Protein AF-A0A0S6U5X0-F1 (afdb_monomer)

Nearest PDB structures (foldseek):
  2r2z-assembly1_A  TM=8.991E-01  e=1.186E-04  Enterococcus faecalis V583
  2p4p-assembly1_A  TM=7.904E-01  e=9.226E-04  [Haemophilus] ducreyi 35000HP
  4hg0-assembly1_A-2  TM=8.215E-01  e=1.202E-03  Escherichia coli K-12
  2p4p-assembly1_B  TM=7.554E-01  e=7.564E-04  [Haemophilus] ducreyi 35000HP
  2o3g-assembly1_A  TM=7.857E-01  e=1.566E-03  Neisseria meningitidis MC58

Foldseek 3Di:
DAFPVNVCVVVVHDDDDPPGGHPFVVQCVQVVHQDDDQPDDWRDDDQKTWRQDDDDPSTRPDIDIDGHDDD

InterPro domains:
  IPR005170 Transporter-associated domain [PF03471] (2-66)
  IPR005170 Transporter-associated domain [SM01091] (1-69)
  IPR016169 FAD-binding, type PCMH, subdomain 2 [G3DSA:3.30.465.10] (1-69)
  IPR036318 FAD-binding, type PCMH-like superfamily [SSF56176] (2-67)

Sequence (71 aa):
MVSLDEFNDYFNINIESQDCDTINGFLIDLLGSIPMSAEEKNIEYKNFIFKIKEIKEKRIEKIKFYVQKEV

Organism: NCBI:txid1407017

Radius of gyration: 11.82 Å; Cα contacts (8 Å, |Δi|>4): 94; chains: 1; bounding box: 27×21×32 Å

Structure (mmCIF, N/CA/C/O backbone):
data_AF-A0A0S6U5X0-F1
#
_entry.id   AF-A0A0S6U5X0-F1
#
loop_
_atom_site.group_PDB
_atom_site.id
_atom_site.type_symbol
_atom_site.label_atom_id
_atom_site.label_alt_id
_atom_site.label_comp_id
_atom_site.label_asym_id
_atom_site.label_entity_id
_atom_site.label_seq_id
_atom_site.pdbx_PDB_ins_code
_atom_site.Cartn_x
_atom_site.Cartn_y
_atom_site.Cartn_z
_atom_site.occupancy
_atom_site.B_iso_or_equiv
_atom_site.auth_seq_id
_atom_site.auth_comp_id
_atom_site.auth_asym_id
_atom_site.auth_atom_id
_atom_site.pdbx_PDB_model_num
ATOM 1 N N . MET A 1 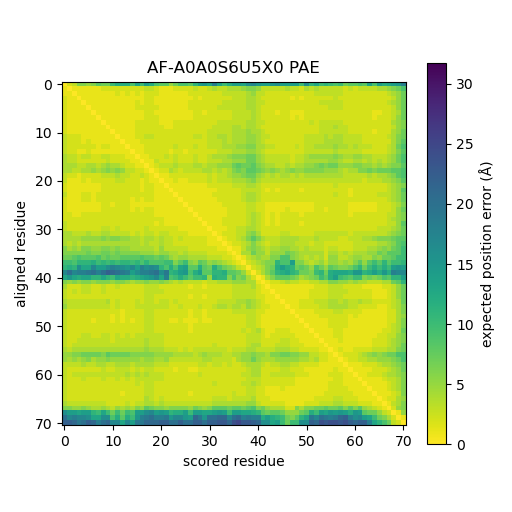1 ? 0.839 -8.304 -7.240 1.00 76.44 1 MET A N 1
ATOM 2 C CA . MET A 1 1 ? 0.314 -6.949 -6.961 1.00 76.44 1 MET A CA 1
ATOM 3 C C . MET A 1 1 ? -0.997 -7.159 -6.234 1.00 76.44 1 MET A C 1
ATOM 5 O O . MET A 1 1 ? -1.702 -8.068 -6.638 1.00 76.44 1 MET A O 1
ATOM 9 N N . VAL A 1 2 ? -1.254 -6.425 -5.152 1.00 94.00 2 VAL A N 1
ATOM 10 C CA . VAL A 1 2 ? -2.489 -6.553 -4.358 1.00 94.00 2 VAL A CA 1
ATOM 11 C C . VAL A 1 2 ? -3.371 -5.353 -4.680 1.00 94.00 2 VAL A C 1
ATOM 13 O O . VAL A 1 2 ? -2.887 -4.216 -4.604 1.00 94.00 2 VAL A O 1
ATOM 16 N N . SER A 1 3 ? -4.608 -5.605 -5.098 1.00 97.19 3 SER A N 1
ATOM 17 C CA . SER A 1 3 ? -5.595 -4.552 -5.355 1.00 97.19 3 SER A CA 1
ATOM 18 C C . SER A 1 3 ? -6.028 -3.864 -4.056 1.00 97.19 3 SER A C 1
ATOM 20 O O . SER A 1 3 ? -5.818 -4.393 -2.963 1.00 97.19 3 SER A O 1
ATOM 22 N N . LEU A 1 4 ? -6.596 -2.662 -4.155 1.00 97.25 4 LEU A N 1
ATOM 23 C CA . LEU A 1 4 ? -7.195 -2.004 -2.991 1.00 97.25 4 LEU A CA 1
ATOM 24 C C . LEU A 1 4 ? -8.378 -2.806 -2.449 1.00 97.25 4 LEU A C 1
ATOM 26 O O . LEU A 1 4 ? -8.469 -2.951 -1.236 1.00 97.25 4 LEU A O 1
ATOM 30 N N . ASP A 1 5 ? -9.197 -3.398 -3.321 1.00 97.12 5 ASP A N 1
ATOM 31 C CA . ASP A 1 5 ? -10.334 -4.234 -2.921 1.00 97.12 5 ASP A CA 1
ATOM 32 C C . ASP A 1 5 ? -9.879 -5.458 -2.114 1.00 97.12 5 ASP A C 1
ATOM 34 O O . ASP A 1 5 ? -10.325 -5.652 -0.987 1.00 97.12 5 ASP A O 1
ATOM 38 N N . GLU A 1 6 ? -8.896 -6.221 -2.609 1.00 97.88 6 GLU A N 1
ATOM 39 C CA . GLU A 1 6 ? -8.332 -7.361 -1.864 1.00 97.88 6 GLU A CA 1
ATOM 40 C C . GLU A 1 6 ? -7.727 -6.935 -0.518 1.00 97.88 6 GLU A C 1
ATOM 42 O O . GLU A 1 6 ? -7.809 -7.667 0.470 1.00 97.88 6 GLU A O 1
ATOM 47 N N . PHE A 1 7 ? -7.088 -5.761 -0.465 1.00 97.06 7 PHE A N 1
ATOM 48 C CA . PHE A 1 7 ? -6.508 -5.235 0.771 1.00 97.06 7 PHE A CA 1
ATOM 49 C C . PHE A 1 7 ? -7.597 -4.826 1.773 1.00 97.06 7 PHE A C 1
ATOM 51 O O . PHE A 1 7 ? -7.501 -5.152 2.958 1.00 97.06 7 PHE A O 1
ATOM 58 N N . ASN A 1 8 ? -8.631 -4.136 1.293 1.00 97.19 8 ASN A N 1
ATOM 59 C CA . ASN A 1 8 ? -9.791 -3.713 2.068 1.00 97.19 8 ASN A CA 1
ATOM 60 C C . ASN A 1 8 ? -10.535 -4.916 2.643 1.00 97.19 8 ASN A C 1
ATOM 62 O O . ASN A 1 8 ? -10.761 -4.955 3.853 1.00 97.19 8 ASN A O 1
ATOM 66 N N . ASP A 1 9 ? -10.816 -5.922 1.816 1.00 98.06 9 ASP A N 1
ATOM 67 C CA . ASP A 1 9 ? -11.484 -7.159 2.219 1.00 98.06 9 ASP A CA 1
ATOM 68 C C . ASP A 1 9 ? -10.671 -7.918 3.273 1.00 98.06 9 ASP A C 1
ATOM 70 O O . ASP A 1 9 ? -11.212 -8.363 4.287 1.00 98.06 9 ASP A O 1
ATOM 74 N N . TYR A 1 10 ? -9.353 -8.033 3.080 1.00 96.94 10 TYR A N 1
ATOM 75 C CA . TYR A 1 10 ? -8.488 -8.773 4.000 1.00 96.94 10 TYR A CA 1
ATOM 76 C C . TYR A 1 10 ? -8.396 -8.120 5.387 1.00 96.94 10 TYR A C 1
ATOM 78 O O . TYR A 1 10 ? -8.395 -8.816 6.405 1.00 96.94 10 TYR A O 1
ATOM 86 N N . PHE A 1 11 ? -8.296 -6.789 5.445 1.00 95.19 11 PHE A N 1
ATOM 87 C CA . PHE A 1 11 ? -8.172 -6.051 6.707 1.00 95.19 11 PHE A CA 1
ATOM 88 C C . PHE A 1 11 ? -9.509 -5.537 7.260 1.00 95.19 11 PHE A C 1
ATOM 90 O O . PHE A 1 11 ? -9.520 -4.985 8.362 1.00 95.19 11 PHE A O 1
ATOM 97 N N . ASN A 1 12 ? -10.616 -5.741 6.538 1.00 95.69 12 ASN A N 1
ATOM 98 C CA . ASN A 1 12 ? -11.942 -5.195 6.832 1.00 95.69 12 ASN A CA 1
ATOM 99 C C . ASN A 1 12 ? -11.903 -3.671 7.063 1.00 95.69 12 ASN A C 1
ATOM 101 O O . ASN A 1 12 ? -12.339 -3.156 8.097 1.00 95.69 12 ASN A O 1
ATOM 105 N N . ILE A 1 13 ? -11.311 -2.960 6.105 1.00 95.25 13 ILE A N 1
ATOM 106 C CA . ILE A 1 13 ? -11.182 -1.496 6.074 1.00 95.25 13 ILE A CA 1
ATOM 107 C C . ILE A 1 13 ? -11.741 -0.946 4.756 1.00 95.25 13 ILE A C 1
ATOM 109 O O . ILE A 1 13 ? -12.145 -1.710 3.889 1.00 95.25 13 ILE A O 1
ATOM 113 N N . ASN A 1 14 ? -11.748 0.380 4.598 1.00 94.94 14 ASN A N 1
ATOM 114 C CA . ASN A 1 14 ? -12.220 1.028 3.374 1.00 94.94 14 ASN A CA 1
ATOM 115 C C . ASN A 1 14 ? -11.262 2.143 2.921 1.00 94.94 14 ASN A C 1
ATOM 117 O O . ASN A 1 14 ? -11.412 3.315 3.289 1.00 94.94 14 ASN A O 1
ATOM 121 N N . ILE A 1 15 ? -10.222 1.762 2.181 1.00 95.69 15 ILE A N 1
ATOM 122 C CA . ILE A 1 15 ? -9.338 2.677 1.454 1.00 95.69 15 ILE A CA 1
ATOM 123 C C . ILE A 1 15 ? -9.930 2.900 0.066 1.00 95.69 15 ILE A C 1
ATOM 125 O O . ILE A 1 15 ? -10.144 1.947 -0.676 1.00 95.69 15 ILE A O 1
ATOM 129 N N . GLU A 1 16 ? -10.133 4.164 -0.293 1.00 93.69 16 GLU A N 1
ATOM 130 C CA . GLU A 1 16 ? -10.659 4.572 -1.594 1.00 93.69 16 GLU A CA 1
ATOM 131 C C . GLU A 1 16 ? -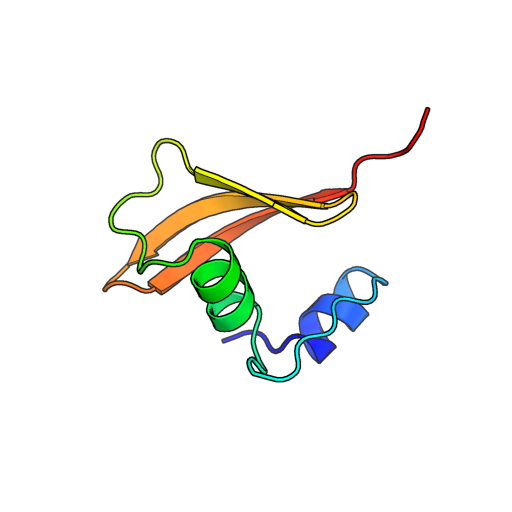9.630 5.457 -2.306 1.00 93.69 16 GLU A C 1
ATOM 133 O O . GLU A 1 16 ? -9.008 6.325 -1.684 1.00 93.69 16 GLU A O 1
ATOM 138 N N . SER A 1 17 ? -9.462 5.250 -3.611 1.00 94.50 17 SER A N 1
ATOM 139 C CA . SER A 1 17 ? -8.638 6.082 -4.490 1.00 94.50 17 SER A CA 1
ATOM 140 C C . SER A 1 17 ? -9.280 6.149 -5.875 1.00 94.50 17 SER A C 1
ATOM 142 O O . SER A 1 17 ? -9.804 5.149 -6.354 1.00 94.50 17 SER A O 1
ATOM 144 N N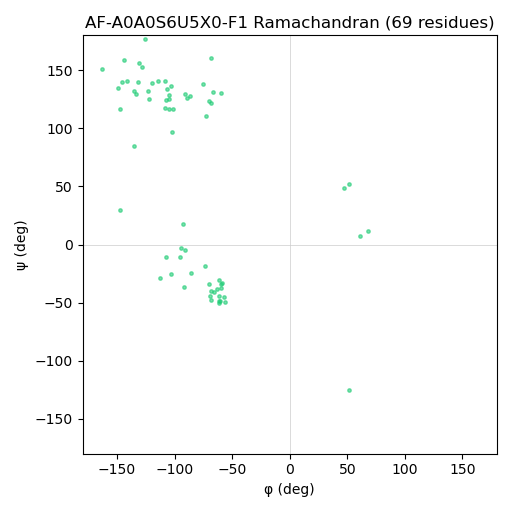 . GLN A 1 18 ? -9.261 7.327 -6.505 1.00 92.75 18 GLN A N 1
ATOM 145 C CA . GLN A 1 18 ? -9.778 7.515 -7.869 1.00 92.75 18 GLN A CA 1
ATOM 146 C C . GLN A 1 18 ? -8.734 7.190 -8.943 1.00 92.75 18 GLN A C 1
ATOM 148 O O . GLN A 1 18 ? -9.096 6.847 -10.064 1.00 92.75 18 GLN A O 1
ATOM 153 N N . ASP A 1 19 ? -7.452 7.288 -8.590 1.00 92.94 19 ASP A N 1
ATOM 154 C CA . ASP A 1 19 ? -6.336 7.211 -9.534 1.00 92.94 19 ASP A CA 1
ATOM 155 C C . ASP A 1 19 ? -5.547 5.895 -9.424 1.00 92.94 19 ASP A C 1
ATOM 157 O O . ASP A 1 19 ? -4.691 5.607 -10.261 1.00 92.94 19 ASP A O 1
ATOM 161 N N . CYS A 1 20 ? -5.797 5.096 -8.380 1.00 95.19 20 CYS A N 1
ATOM 162 C CA . CYS A 1 20 ? -5.016 3.902 -8.068 1.00 95.19 20 CYS A CA 1
ATOM 163 C C . CYS A 1 20 ? -5.891 2.685 -7.754 1.00 95.19 20 CYS A C 1
ATOM 165 O O . CYS A 1 20 ? -6.682 2.718 -6.821 1.00 95.19 20 CYS A O 1
ATOM 167 N N . ASP A 1 21 ? -5.609 1.559 -8.415 1.00 95.81 21 ASP A N 1
ATOM 168 C CA . ASP A 1 21 ? -6.308 0.284 -8.172 1.00 95.81 21 ASP A CA 1
ATOM 169 C C . ASP A 1 21 ? -5.582 -0.642 -7.180 1.00 95.81 21 ASP A C 1
ATOM 171 O O . ASP A 1 21 ? -6.106 -1.679 -6.777 1.00 95.81 21 ASP A O 1
ATOM 175 N N . THR A 1 22 ? -4.334 -0.330 -6.809 1.00 96.56 22 THR A N 1
ATOM 176 C CA . THR A 1 22 ? -3.477 -1.222 -6.003 1.00 96.56 22 THR A CA 1
ATOM 177 C C . THR A 1 22 ? -2.896 -0.526 -4.788 1.00 96.56 22 THR A C 1
ATOM 179 O O . THR A 1 22 ? -2.616 0.673 -4.825 1.00 96.56 22 THR A O 1
ATOM 182 N N . ILE A 1 23 ? -2.596 -1.302 -3.740 1.00 96.31 23 ILE A N 1
ATOM 183 C CA . ILE A 1 23 ? -1.962 -0.766 -2.528 1.00 96.31 23 ILE A CA 1
ATOM 184 C C . ILE A 1 23 ? -0.604 -0.117 -2.826 1.00 96.31 23 ILE A C 1
ATOM 186 O O . ILE A 1 23 ? -0.240 0.880 -2.220 1.00 96.31 23 ILE A O 1
ATOM 190 N N . ASN A 1 24 ? 0.149 -0.652 -3.790 1.00 93.94 24 ASN A N 1
ATOM 191 C CA . ASN A 1 24 ? 1.447 -0.096 -4.168 1.00 93.94 24 ASN A CA 1
ATOM 192 C C . ASN A 1 24 ? 1.282 1.276 -4.839 1.00 93.94 24 ASN A C 1
ATOM 194 O O . ASN A 1 24 ? 1.932 2.229 -4.417 1.00 93.94 24 ASN A O 1
ATOM 198 N N . GLY A 1 25 ? 0.367 1.382 -5.812 1.00 94.56 25 GLY A N 1
ATOM 199 C CA . GLY A 1 25 ? 0.036 2.655 -6.459 1.00 94.56 25 GLY A CA 1
ATOM 200 C C . GLY A 1 25 ? -0.409 3.701 -5.442 1.00 94.56 25 GLY A C 1
ATOM 201 O O . GLY A 1 25 ? 0.187 4.769 -5.372 1.00 94.56 25 GLY A O 1
ATOM 202 N N . PHE A 1 26 ? -1.349 3.333 -4.570 1.00 96.19 26 PHE A N 1
ATOM 203 C CA . PHE A 1 26 ? -1.849 4.204 -3.509 1.00 96.19 26 PHE A CA 1
ATOM 204 C C . PHE A 1 26 ? -0.740 4.710 -2.573 1.00 96.19 26 PHE A C 1
ATOM 206 O O . PHE A 1 26 ? -0.665 5.897 -2.271 1.00 96.19 26 PHE A O 1
ATOM 213 N N . LEU A 1 27 ? 0.167 3.834 -2.127 1.00 94.88 27 LEU A N 1
ATOM 214 C CA . LEU A 1 27 ? 1.264 4.238 -1.243 1.00 94.88 27 LEU A CA 1
ATOM 215 C C . LEU A 1 27 ? 2.316 5.104 -1.950 1.00 94.88 27 LEU A C 1
ATOM 217 O O . LEU A 1 27 ? 2.896 5.981 -1.313 1.00 94.88 27 LEU A O 1
ATOM 221 N N . ILE A 1 28 ? 2.584 4.877 -3.239 1.00 92.94 28 ILE A N 1
ATOM 222 C CA . ILE A 1 28 ? 3.482 5.738 -4.025 1.00 9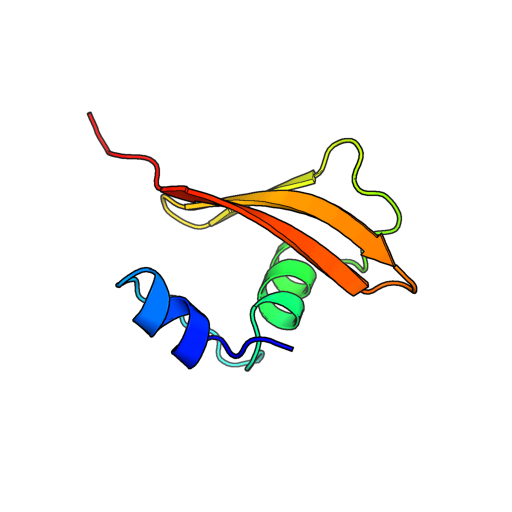2.94 28 ILE A CA 1
ATOM 223 C C . ILE A 1 28 ? 2.852 7.116 -4.249 1.00 92.94 28 ILE A C 1
ATOM 225 O O . ILE A 1 28 ? 3.562 8.118 -4.149 1.00 92.94 28 ILE A O 1
ATOM 229 N N . ASP A 1 29 ? 1.546 7.166 -4.505 1.00 93.56 29 ASP A N 1
ATOM 230 C CA . ASP A 1 29 ? 0.790 8.410 -4.651 1.00 93.56 29 ASP A CA 1
ATOM 231 C C . ASP A 1 29 ? 0.827 9.237 -3.356 1.00 93.56 29 ASP A C 1
ATOM 233 O O . ASP A 1 29 ? 1.268 10.386 -3.368 1.00 93.56 29 ASP A O 1
ATOM 237 N N . LEU A 1 30 ? 0.548 8.614 -2.203 1.00 93.25 30 LEU A N 1
ATOM 238 C CA . LEU A 1 30 ? 0.684 9.262 -0.890 1.00 93.25 30 LEU A CA 1
ATOM 239 C C . LEU A 1 30 ? 2.109 9.755 -0.594 1.00 93.25 30 LEU A C 1
ATOM 241 O O . LEU A 1 30 ? 2.293 10.762 0.087 1.00 93.25 30 LEU A O 1
ATOM 245 N N . LEU A 1 31 ? 3.134 9.052 -1.082 1.00 91.62 31 LEU A N 1
ATOM 246 C CA . LEU A 1 31 ? 4.530 9.483 -0.959 1.00 91.62 31 LEU A CA 1
ATOM 247 C C . LEU A 1 31 ? 4.887 10.659 -1.880 1.00 91.62 31 LEU A C 1
ATOM 249 O O . LEU A 1 31 ? 5.957 11.253 -1.702 1.00 91.62 31 LEU A O 1
ATOM 253 N N . GLY A 1 32 ? 4.086 10.925 -2.915 1.00 90.75 32 GLY A N 1
ATOM 254 C CA . GLY A 1 32 ? 4.363 11.893 -3.981 1.00 90.75 32 GLY A CA 1
ATOM 255 C C . GLY A 1 32 ? 5.621 11.587 -4.805 1.00 90.75 32 GLY A C 1
ATOM 256 O O . GLY A 1 32 ? 6.074 12.416 -5.593 1.00 90.75 32 GLY A O 1
ATOM 257 N N . SER A 1 33 ? 6.252 10.429 -4.593 1.00 89.56 33 SER A N 1
ATOM 258 C CA . SER A 1 33 ? 7.525 10.065 -5.214 1.00 89.56 33 SER A CA 1
ATOM 259 C C . SER A 1 33 ? 7.793 8.565 -5.130 1.00 89.56 33 SER A C 1
ATOM 261 O O . SER A 1 33 ? 7.403 7.882 -4.182 1.00 89.56 33 SER A O 1
ATOM 263 N N . ILE A 1 34 ? 8.543 8.052 -6.107 1.00 89.44 34 ILE A N 1
ATOM 264 C CA . ILE A 1 34 ? 9.002 6.661 -6.110 1.00 89.44 34 ILE A CA 1
ATOM 265 C C . ILE A 1 34 ? 10.032 6.469 -4.983 1.00 89.44 34 ILE A C 1
ATOM 267 O O . ILE A 1 34 ? 11.069 7.142 -4.978 1.00 89.44 34 ILE A O 1
ATOM 271 N N . PRO A 1 35 ? 9.806 5.549 -4.030 1.00 85.69 35 PRO A N 1
ATOM 272 C CA . PRO A 1 35 ? 10.732 5.354 -2.928 1.00 85.69 35 PRO A CA 1
ATOM 273 C C . PRO A 1 35 ? 11.989 4.591 -3.388 1.00 85.69 35 PRO A C 1
ATOM 275 O O . PRO A 1 35 ? 11.907 3.628 -4.149 1.00 85.69 35 PRO A O 1
ATOM 278 N N . MET A 1 36 ? 13.164 5.030 -2.919 1.00 86.00 36 MET A N 1
ATOM 279 C CA . MET A 1 36 ? 14.465 4.436 -3.274 1.00 86.00 36 MET A CA 1
ATOM 280 C C . MET A 1 36 ? 15.051 3.534 -2.178 1.00 86.00 36 MET A C 1
ATOM 282 O O . MET A 1 36 ? 15.817 2.628 -2.489 1.00 86.00 36 MET A O 1
ATOM 286 N N . SER A 1 37 ? 14.682 3.749 -0.912 1.00 84.12 37 SER A N 1
ATOM 287 C CA . SER A 1 37 ? 15.077 2.907 0.222 1.00 84.12 37 SER A CA 1
ATOM 288 C C . SER A 1 37 ? 13.949 2.796 1.254 1.00 84.12 37 SER A C 1
ATOM 290 O O . SER A 1 37 ? 13.025 3.616 1.282 1.00 84.12 37 SER A O 1
ATOM 292 N N . ALA A 1 38 ? 14.005 1.741 2.070 1.00 78.75 38 ALA A N 1
ATOM 293 C CA . ALA A 1 38 ? 13.005 1.437 3.094 1.00 78.75 38 ALA A CA 1
ATOM 294 C C . ALA A 1 38 ? 13.327 2.047 4.474 1.00 78.75 38 ALA A C 1
ATOM 296 O O . ALA A 1 38 ? 12.523 1.902 5.390 1.00 78.75 38 ALA A O 1
ATOM 297 N N . GLU A 1 39 ? 14.490 2.689 4.638 1.00 65.69 39 GLU A N 1
ATOM 298 C CA . GLU A 1 39 ? 15.096 2.936 5.954 1.00 65.69 39 GLU A CA 1
ATOM 299 C C . GLU A 1 39 ? 14.259 3.807 6.901 1.00 65.69 39 GLU A C 1
ATOM 301 O O . GLU A 1 39 ? 14.281 3.533 8.095 1.00 65.69 39 GLU A O 1
ATOM 306 N N . GLU A 1 40 ? 13.435 4.750 6.423 1.00 59.38 40 GLU A N 1
ATOM 307 C CA . GLU A 1 40 ? 12.666 5.632 7.328 1.00 59.38 40 GLU A CA 1
ATOM 308 C C . GLU A 1 40 ? 11.283 6.066 6.807 1.00 59.38 40 GLU A C 1
ATOM 310 O O . GLU A 1 40 ? 10.792 7.144 7.133 1.00 59.38 40 GLU A O 1
ATOM 315 N N . LYS A 1 41 ? 10.604 5.250 5.992 1.00 74.06 41 LYS A N 1
ATOM 316 C CA . LYS A 1 41 ? 9.297 5.647 5.434 1.00 74.06 41 LYS A CA 1
ATOM 317 C C . LYS A 1 41 ? 8.125 4.978 6.155 1.00 74.06 41 LYS A C 1
ATOM 319 O O . LYS A 1 41 ? 7.747 3.844 5.844 1.00 74.06 41 LYS A O 1
ATOM 324 N N . ASN A 1 42 ? 7.546 5.715 7.105 1.00 87.88 42 ASN A N 1
ATOM 325 C CA . ASN A 1 42 ? 6.169 5.508 7.552 1.00 87.88 42 ASN A CA 1
ATOM 326 C C . ASN A 1 42 ? 5.261 6.393 6.692 1.00 87.88 42 ASN A C 1
ATOM 328 O O . ASN A 1 42 ? 5.523 7.584 6.549 1.00 87.88 42 ASN A O 1
ATOM 332 N N . ILE A 1 43 ? 4.214 5.808 6.127 1.00 92.75 43 ILE A N 1
ATOM 333 C CA . ILE A 1 43 ? 3.159 6.532 5.423 1.00 92.75 43 ILE A CA 1
ATOM 334 C C . ILE A 1 43 ? 1.935 6.492 6.328 1.00 92.75 43 ILE A C 1
ATOM 336 O O . ILE A 1 43 ? 1.507 5.409 6.734 1.00 92.75 43 ILE A O 1
ATOM 340 N N . GLU A 1 44 ? 1.404 7.661 6.660 1.00 93.62 44 GLU A N 1
ATOM 341 C CA . GLU A 1 44 ? 0.215 7.803 7.495 1.00 93.62 44 GLU A CA 1
ATOM 342 C C . GLU A 1 44 ? -0.970 8.221 6.629 1.00 93.62 44 GLU A C 1
ATOM 344 O O . GLU A 1 44 ? -0.858 9.105 5.780 1.00 93.62 44 GLU A O 1
ATOM 349 N N . TYR A 1 45 ? -2.108 7.565 6.831 1.00 94.19 45 TYR A N 1
ATOM 350 C CA . TYR A 1 45 ? -3.358 7.889 6.155 1.00 94.19 45 TYR A CA 1
ATOM 351 C C . TYR A 1 45 ? -4.519 7.590 7.097 1.00 94.19 45 TYR A C 1
ATOM 353 O O . TYR A 1 45 ? -4.733 6.436 7.467 1.00 94.19 45 TYR A O 1
ATOM 361 N N . LYS A 1 46 ? -5.280 8.620 7.486 1.00 93.50 46 LYS A N 1
ATOM 362 C CA . LYS A 1 46 ? -6.319 8.507 8.525 1.00 93.50 46 LYS A CA 1
ATOM 363 C C . LYS A 1 46 ? -5.726 7.860 9.792 1.00 93.50 46 LYS A C 1
ATOM 365 O O . LYS A 1 46 ? -4.712 8.326 10.294 1.00 93.50 46 LYS A O 1
ATOM 370 N N . ASN A 1 47 ? -6.320 6.775 10.280 1.00 94.69 47 ASN A N 1
ATOM 371 C CA . ASN A 1 47 ? -5.848 5.992 11.419 1.00 94.69 47 ASN A CA 1
ATOM 372 C C . ASN A 1 47 ? -4.945 4.811 11.011 1.00 94.69 47 ASN A C 1
ATOM 374 O O . ASN A 1 47 ? -4.762 3.871 11.784 1.00 94.69 47 ASN A O 1
ATOM 378 N N . PHE A 1 48 ? -4.391 4.812 9.800 1.00 95.44 48 PHE A N 1
ATOM 379 C CA . PHE A 1 48 ? -3.535 3.747 9.290 1.00 95.44 48 PHE A CA 1
ATOM 380 C C . PHE A 1 48 ? -2.076 4.183 9.200 1.00 95.44 48 PHE A C 1
ATOM 382 O O . PHE A 1 48 ? -1.770 5.292 8.765 1.00 95.44 48 PHE A O 1
ATOM 389 N N . ILE A 1 49 ? -1.168 3.269 9.548 1.00 95.00 49 ILE A N 1
ATOM 390 C CA . ILE A 1 49 ? 0.272 3.438 9.339 1.00 95.00 49 ILE A CA 1
ATOM 391 C C . ILE A 1 49 ? 0.792 2.294 8.478 1.00 95.00 49 ILE A C 1
ATOM 393 O O . ILE A 1 49 ? 0.687 1.119 8.841 1.00 95.00 49 ILE A O 1
ATOM 397 N N . PHE A 1 50 ? 1.450 2.644 7.381 1.00 95.25 50 PHE A N 1
ATOM 398 C CA . PHE A 1 50 ? 2.157 1.715 6.512 1.00 95.25 50 PHE A CA 1
ATOM 399 C C . PHE A 1 50 ? 3.659 1.923 6.677 1.00 95.25 50 PHE A C 1
ATOM 401 O O . PHE A 1 50 ? 4.191 2.986 6.371 1.00 95.25 50 PHE A O 1
ATOM 408 N N . LYS A 1 51 ? 4.370 0.903 7.156 1.00 94.00 51 LYS A N 1
ATOM 409 C CA . LYS A 1 51 ? 5.835 0.919 7.252 1.00 94.00 51 LYS A CA 1
ATOM 410 C C . LYS A 1 51 ? 6.431 0.121 6.113 1.00 94.00 51 LYS A C 1
ATOM 412 O O . LYS A 1 51 ? 6.241 -1.096 6.075 1.00 94.00 51 LYS A O 1
ATOM 417 N N . ILE A 1 52 ? 7.193 0.767 5.240 1.00 93.31 52 ILE A N 1
ATOM 418 C CA . ILE A 1 52 ? 7.896 0.066 4.161 1.00 93.31 52 ILE A CA 1
ATOM 419 C C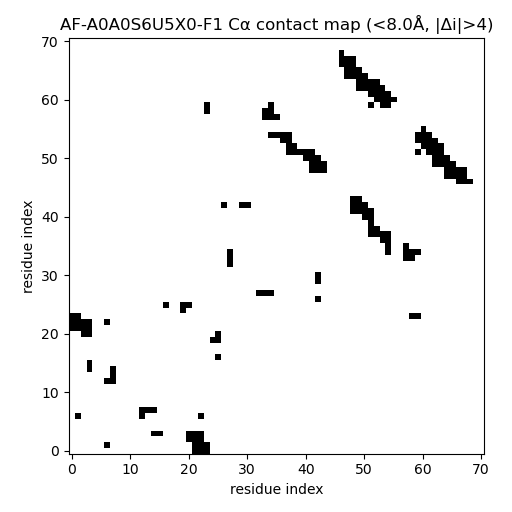 . ILE A 1 52 ? 8.973 -0.834 4.774 1.00 93.31 52 ILE A C 1
ATOM 421 O O . ILE A 1 52 ? 9.720 -0.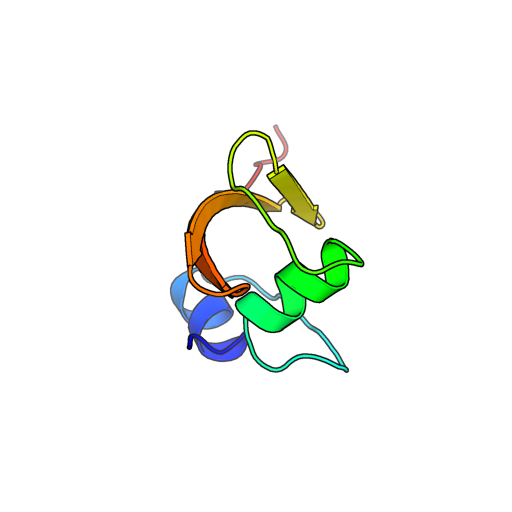423 5.661 1.00 93.31 52 ILE A O 1
ATOM 425 N N . LYS A 1 53 ? 9.015 -2.099 4.349 1.00 92.81 53 LYS A N 1
ATOM 426 C CA . LYS A 1 53 ? 10.014 -3.082 4.795 1.00 92.81 53 LYS A CA 1
ATOM 427 C C . LYS A 1 53 ? 10.965 -3.512 3.705 1.00 92.81 53 LYS A C 1
ATOM 429 O O . LYS A 1 53 ? 12.098 -3.850 4.017 1.00 92.81 53 LYS A O 1
ATOM 434 N N . GLU A 1 54 ? 10.520 -3.489 2.458 1.00 92.69 54 GLU A N 1
ATOM 435 C CA . GLU A 1 54 ? 11.350 -3.890 1.335 1.00 92.69 54 GLU A CA 1
ATOM 436 C C . GLU A 1 54 ? 10.951 -3.109 0.090 1.00 92.69 54 GLU A C 1
ATOM 438 O O . GLU A 1 54 ? 9.762 -2.964 -0.211 1.00 92.69 54 GLU A O 1
ATOM 443 N N . ILE A 1 55 ? 11.965 -2.622 -0.622 1.00 92.12 55 ILE A N 1
ATOM 444 C CA . ILE A 1 55 ? 11.830 -2.020 -1.943 1.00 92.12 55 ILE A CA 1
ATOM 445 C C . ILE A 1 55 ? 12.725 -2.800 -2.888 1.00 92.12 55 ILE A C 1
ATOM 447 O O . ILE A 1 55 ? 13.901 -3.016 -2.595 1.00 92.12 55 ILE A O 1
ATOM 451 N N . LYS A 1 56 ? 12.179 -3.175 -4.040 1.00 91.25 56 LYS A N 1
ATOM 452 C CA . LYS A 1 56 ? 12.919 -3.826 -5.115 1.00 91.25 56 LYS A CA 1
ATOM 453 C C . LYS A 1 56 ? 12.535 -3.182 -6.432 1.00 91.25 56 LYS A C 1
ATOM 455 O O . LYS A 1 56 ? 11.358 -2.972 -6.689 1.00 91.25 56 LYS A O 1
ATOM 460 N N . GLU A 1 57 ? 13.529 -2.824 -7.245 1.00 89.06 57 GLU A N 1
ATOM 461 C CA . GLU A 1 57 ? 13.309 -2.274 -8.593 1.00 89.06 57 GLU A CA 1
ATOM 462 C C . GLU A 1 57 ? 12.238 -1.165 -8.636 1.00 89.06 57 GLU A C 1
ATOM 464 O O . GLU A 1 57 ? 11.330 -1.191 -9.464 1.00 89.06 57 GLU A O 1
ATOM 469 N N . LYS A 1 58 ? 12.340 -0.183 -7.724 1.00 86.94 58 LYS A N 1
ATOM 470 C CA . LYS A 1 58 ? 11.410 0.962 -7.596 1.00 86.94 58 LYS A CA 1
ATOM 471 C C . LYS A 1 58 ? 9.986 0.607 -7.134 1.00 86.94 58 LYS A C 1
ATOM 473 O O . LYS A 1 58 ? 9.103 1.458 -7.192 1.00 86.94 58 LYS A O 1
ATOM 478 N N . ARG A 1 59 ? 9.747 -0.617 -6.659 1.00 89.75 59 ARG A N 1
ATOM 479 C CA . ARG A 1 59 ? 8.451 -1.087 -6.153 1.00 89.75 59 ARG A CA 1
ATOM 480 C C . ARG A 1 59 ? 8.518 -1.384 -4.666 1.00 89.75 59 ARG A C 1
ATOM 482 O O . ARG A 1 59 ? 9.494 -1.949 -4.180 1.00 89.75 59 ARG A O 1
ATOM 489 N N . ILE A 1 60 ? 7.449 -1.036 -3.956 1.00 92.81 60 ILE A N 1
ATOM 490 C CA . ILE A 1 60 ? 7.217 -1.492 -2.585 1.00 92.81 60 ILE A CA 1
ATOM 491 C C . ILE A 1 60 ? 6.836 -2.978 -2.632 1.00 92.81 60 ILE A C 1
ATOM 493 O O . ILE A 1 60 ? 5.759 -3.330 -3.112 1.00 92.81 60 ILE A O 1
ATOM 497 N N . GLU A 1 61 ? 7.716 -3.845 -2.139 1.00 92.75 61 GLU A N 1
ATOM 498 C CA . GLU A 1 61 ? 7.501 -5.301 -2.125 1.00 92.75 61 GLU A CA 1
ATOM 499 C C . GLU A 1 61 ? 6.847 -5.767 -0.826 1.00 92.75 61 GLU A C 1
ATOM 501 O O . GLU A 1 61 ? 6.026 -6.683 -0.823 1.00 92.75 61 GLU A O 1
ATOM 506 N N . LYS A 1 62 ? 7.208 -5.138 0.299 1.00 93.00 62 LYS A N 1
ATOM 507 C CA . LYS A 1 62 ? 6.686 -5.508 1.618 1.00 93.00 62 LYS A CA 1
ATOM 508 C C . LYS A 1 62 ? 6.422 -4.291 2.476 1.00 93.00 62 LYS A C 1
ATOM 510 O O . LYS A 1 62 ? 7.241 -3.372 2.554 1.00 93.00 62 LYS A O 1
ATOM 515 N N . ILE A 1 63 ? 5.315 -4.358 3.205 1.00 94.00 63 ILE A N 1
ATOM 516 C CA . ILE A 1 63 ? 4.913 -3.370 4.201 1.00 94.00 63 ILE A CA 1
ATOM 517 C C . ILE A 1 63 ? 4.534 -4.061 5.510 1.00 94.00 63 ILE A C 1
ATOM 519 O O . ILE A 1 63 ? 4.140 -5.226 5.524 1.00 94.00 63 ILE A O 1
ATOM 523 N N . LYS A 1 64 ? 4.629 -3.330 6.620 1.00 94.56 64 LYS A N 1
ATOM 524 C CA . LYS A 1 64 ? 3.862 -3.628 7.833 1.00 94.56 64 LYS A CA 1
ATOM 525 C C . LYS A 1 64 ? 2.736 -2.617 7.947 1.00 94.56 64 LYS A C 1
ATOM 527 O O . LYS A 1 64 ? 2.995 -1.419 7.891 1.00 94.56 64 LYS A O 1
ATOM 532 N N . PHE A 1 65 ? 1.526 -3.116 8.128 1.00 95.56 65 PHE A N 1
ATOM 533 C CA . PHE A 1 65 ? 0.328 -2.312 8.298 1.00 95.56 65 PHE A CA 1
ATOM 534 C C . PHE A 1 65 ? -0.074 -2.277 9.773 1.00 95.56 65 PHE A C 1
ATOM 536 O O . PHE A 1 65 ? -0.025 -3.302 10.455 1.00 95.56 65 PHE A O 1
ATOM 543 N N . TYR A 1 66 ? -0.446 -1.099 10.260 1.00 94.81 66 TYR A N 1
ATOM 544 C CA . TYR A 1 66 ? -0.939 -0.881 11.613 1.00 94.81 66 TYR A CA 1
ATOM 545 C C . TYR A 1 66 ? -2.211 -0.043 11.552 1.00 94.81 66 TYR A C 1
ATOM 547 O O . TYR A 1 66 ? -2.270 0.938 10.813 1.00 94.81 66 TYR A O 1
ATOM 555 N N . VAL A 1 67 ? -3.187 -0.393 12.387 1.00 93.62 67 VAL A N 1
ATOM 556 C CA . VAL A 1 67 ? -4.377 0.422 12.632 1.00 93.62 67 VAL A CA 1
ATOM 557 C C . VAL A 1 67 ? -4.214 1.072 14.000 1.00 93.62 67 VAL A C 1
ATOM 559 O O . VAL A 1 67 ? -4.121 0.375 15.014 1.00 93.62 67 VAL A O 1
ATOM 562 N N . GLN A 1 68 ? -4.135 2.398 14.032 1.00 88.31 68 GLN A N 1
ATOM 563 C CA . GLN A 1 68 ? -4.204 3.169 15.264 1.00 88.31 68 GLN A CA 1
ATOM 564 C C . GLN A 1 68 ? -5.637 3.081 15.795 1.00 88.31 68 GLN A C 1
ATOM 566 O O . GLN A 1 68 ? -6.600 3.382 15.087 1.00 88.31 68 GLN A O 1
ATOM 571 N N . LYS A 1 69 ? -5.780 2.621 17.037 1.00 8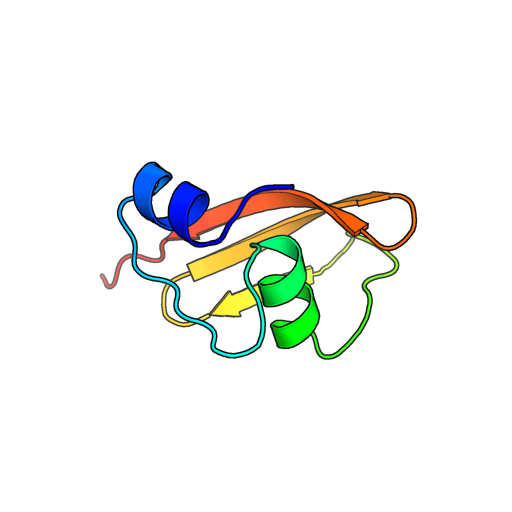0.06 69 LYS A N 1
ATOM 572 C CA . LYS A 1 69 ? -7.042 2.726 17.766 1.00 80.06 69 LYS A CA 1
ATOM 573 C C . LYS A 1 69 ? -7.061 4.086 18.449 1.00 80.06 69 LYS A C 1
ATOM 575 O O . LYS A 1 69 ? -6.100 4.411 19.145 1.00 80.06 69 LYS A O 1
ATOM 580 N N . GLU A 1 70 ? -8.128 4.852 18.248 1.00 65.12 70 GLU A N 1
ATOM 581 C CA . GLU A 1 70 ? -8.444 5.952 19.159 1.00 65.12 70 GLU A CA 1
ATOM 582 C C . GLU A 1 70 ? -8.648 5.355 20.558 1.00 65.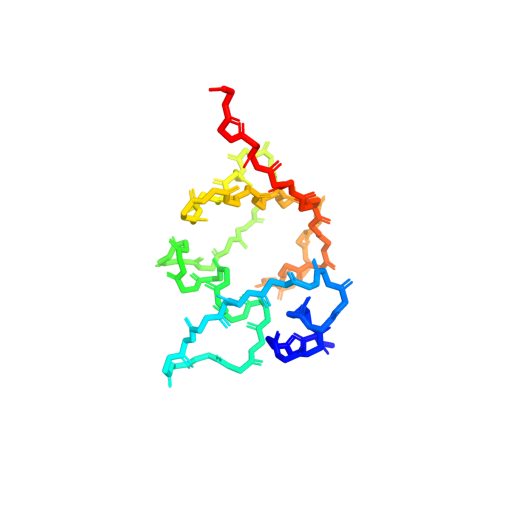12 70 GLU A C 1
ATOM 584 O O . GLU A 1 70 ? -9.289 4.309 20.706 1.00 65.12 70 GLU A O 1
ATOM 589 N N . VAL A 1 71 ? -7.975 5.958 21.540 1.00 56.50 71 VAL A N 1
ATOM 590 C CA . VAL A 1 71 ? -7.996 5.555 22.952 1.00 56.50 71 VAL A CA 1
ATOM 591 C C . VAL A 1 71 ? -9.228 6.137 23.623 1.00 56.50 71 VAL A C 1
ATOM 593 O O . VAL A 1 71 ? -9.499 7.332 23.374 1.00 56.50 71 VAL A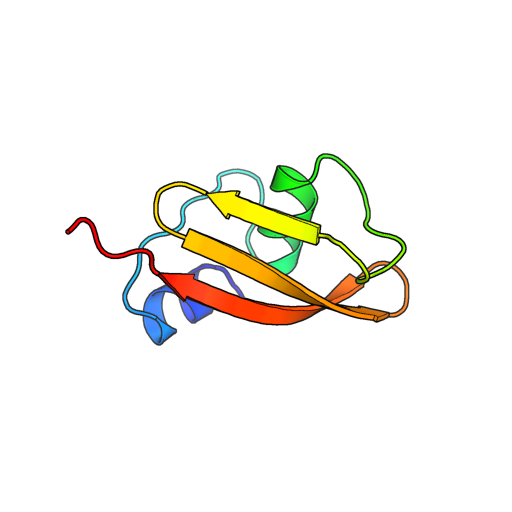 O 1
#

Secondary structure (DSSP, 8-state):
--BHHHHHHHHT-----SS-SBHHHHHHHHHTS-----TT-EEEETTEEEEEEEEETTEEEEEEEEEPPP-

Mean predicted aligned error: 3.68 Å

Solvent-accessible surface area (backbone atoms only — not comparable to full-atom values): 4459 Å² total; per-residue (Å²): 138,55,38,34,64,62,50,19,66,74,70,74,55,88,77,84,63,95,89,40,69,26,52,56,51,44,54,35,58,76,61,75,45,78,61,89,67,37,90,82,47,72,47,75,55,92,56,34,39,39,33,45,67,36,64,54,97,70,37,75,74,38,68,49,80,46,75,62,74,88,128

pLDDT: mean 90.75, std 8.58, range [56.5, 98.06]